Protein AF-A0A1L9BHP1-F1 (afdb_monomer)

Organism: NCBI:txid83449

Mean predicted aligned error: 18.51 Å

Nearest PDB structures (foldseek):
  1boe-assembly1_A  TM=4.856E-01  e=5.320E-01  Homo sapiens
  2dsq-assembly1_B  TM=6.151E-01  e=1.893E+00  Homo sapiens
  6uzx-assembly1_B  TM=2.531E-01  e=6.735E+00  Rattus norvegicus

Radius of gyration: 28.41 Å; Cα contacts (8 Å, |Δi|>4): 167; chains: 1; bounding box: 72×73×37 Å

Foldseek 3Di:
DDDDDDDPDDDDDDDDDDPPDDPPPPPPPVPPPPPDQFFDKAWAPVRRAGDPQWHWDADPVDPDDCVPHHRRGITTIDGPDLVVPDPPPFWDAPDQCLVCQVPDDDDDDPQWDWDHDPRHITTGHD

pLDDT: mean 73.22, std 15.95, range [44.56, 95.5]

Structure (mmCIF, N/CA/C/O backbone):
data_AF-A0A1L9BHP1-F1
#
_entry.id   AF-A0A1L9BHP1-F1
#
loop_
_atom_site.group_PDB
_atom_site.id
_atom_site.type_symbol
_atom_site.label_atom_id
_atom_site.label_alt_id
_atom_site.label_comp_id
_atom_site.label_asym_id
_atom_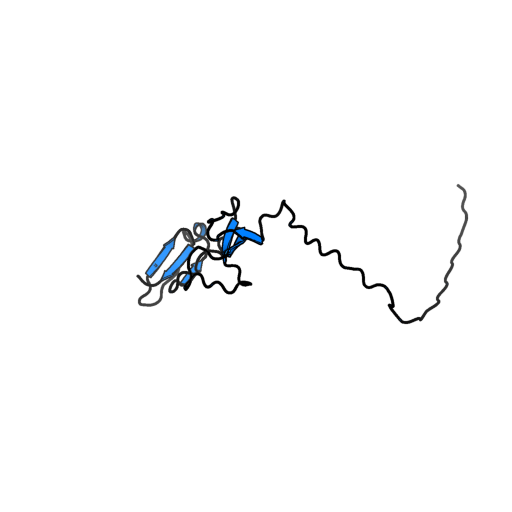site.label_entity_id
_atom_site.label_seq_id
_atom_site.pdbx_PDB_ins_code
_atom_site.Cartn_x
_atom_site.Cartn_y
_atom_site.Cartn_z
_atom_site.occupancy
_atom_site.B_iso_or_equiv
_atom_site.auth_seq_id
_atom_site.auth_comp_id
_atom_site.auth_asym_id
_atom_site.auth_atom_id
_atom_site.pdbx_PDB_model_num
ATOM 1 N N . MET A 1 1 ? 48.681 -54.629 -14.337 1.00 51.22 1 MET A N 1
ATOM 2 C CA . MET A 1 1 ? 49.309 -54.928 -13.033 1.00 51.22 1 MET A CA 1
ATOM 3 C C . MET A 1 1 ? 50.752 -54.452 -13.075 1.00 51.22 1 MET A C 1
ATOM 5 O O . MET A 1 1 ? 51.638 -55.237 -13.368 1.00 51.22 1 MET A O 1
ATOM 9 N N . LEU A 1 2 ? 50.979 -53.162 -12.839 1.00 44.94 2 LEU A N 1
ATOM 10 C CA . LEU A 1 2 ? 52.280 -52.655 -12.410 1.00 44.94 2 LEU A CA 1
ATOM 11 C C . LEU A 1 2 ? 52.004 -51.817 -11.161 1.00 44.94 2 LEU A C 1
ATOM 13 O O . LEU A 1 2 ? 51.487 -50.707 -11.241 1.00 44.94 2 LEU A O 1
ATOM 17 N N . TRP A 1 3 ? 52.248 -52.439 -10.012 1.00 44.56 3 TRP A N 1
ATOM 18 C CA . TRP A 1 3 ? 52.426 -51.764 -8.736 1.00 44.56 3 TRP A CA 1
ATOM 19 C C . TRP A 1 3 ? 53.692 -50.916 -8.817 1.00 44.56 3 TRP A C 1
ATOM 21 O O . TRP A 1 3 ?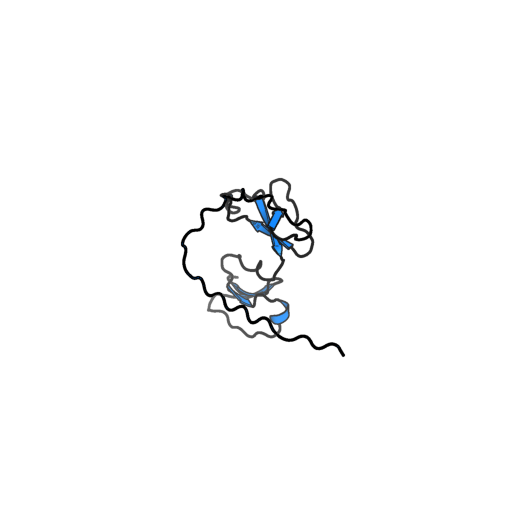 54.745 -51.459 -9.137 1.00 44.56 3 TRP A O 1
ATOM 31 N N . SER A 1 4 ? 53.604 -49.646 -8.429 1.00 60.97 4 SER A N 1
ATOM 32 C CA . SER A 1 4 ? 54.732 -48.961 -7.806 1.00 60.97 4 SER A CA 1
ATOM 33 C C . SER A 1 4 ? 54.234 -48.096 -6.661 1.00 60.97 4 SER A C 1
ATOM 35 O O . SER A 1 4 ? 53.236 -47.386 -6.752 1.00 60.97 4 SER A O 1
ATOM 37 N N . VAL A 1 5 ? 54.941 -48.289 -5.562 1.00 64.31 5 VAL A N 1
ATOM 38 C CA . VAL A 1 5 ? 54.685 -47.907 -4.183 1.00 64.31 5 VAL A CA 1
ATOM 39 C C . VAL A 1 5 ? 55.247 -46.507 -3.899 1.00 64.31 5 VAL A C 1
ATOM 41 O O . VAL A 1 5 ? 56.254 -46.126 -4.484 1.00 64.31 5 VAL A O 1
ATOM 44 N N . LEU A 1 6 ? 54.565 -45.802 -2.987 1.00 57.91 6 LEU A N 1
ATOM 45 C CA . LEU A 1 6 ? 54.955 -44.655 -2.145 1.00 57.91 6 LEU A CA 1
ATOM 46 C C . LEU A 1 6 ? 56.017 -43.654 -2.643 1.00 57.91 6 LEU A C 1
ATOM 48 O O . LEU A 1 6 ? 57.193 -43.982 -2.759 1.00 57.91 6 LEU A O 1
ATOM 52 N N . VAL A 1 7 ? 55.658 -42.369 -2.539 1.00 59.75 7 VAL A N 1
ATOM 53 C CA . VAL A 1 7 ? 56.497 -41.403 -1.809 1.00 59.75 7 VAL A CA 1
ATOM 54 C C . VAL A 1 7 ? 55.614 -40.656 -0.806 1.00 59.75 7 VAL A C 1
ATOM 56 O O . VAL A 1 7 ? 54.784 -39.831 -1.175 1.00 59.75 7 VAL A O 1
ATOM 59 N N . VAL A 1 8 ? 55.781 -40.979 0.478 1.00 58.62 8 VAL A N 1
ATOM 60 C CA . VAL A 1 8 ? 55.313 -40.147 1.594 1.00 58.62 8 VAL A CA 1
ATOM 61 C C . VAL A 1 8 ? 56.288 -38.980 1.698 1.00 58.62 8 VAL A C 1
ATOM 63 O O . VAL A 1 8 ? 57.427 -39.157 2.120 1.00 58.62 8 VAL A O 1
ATOM 66 N N . GLY A 1 9 ? 55.853 -37.797 1.274 1.00 54.44 9 GLY A N 1
ATOM 67 C CA . GLY A 1 9 ? 56.574 -36.542 1.459 1.00 54.44 9 GLY A CA 1
ATOM 68 C C . GLY A 1 9 ? 55.879 -35.691 2.512 1.00 54.44 9 GLY A C 1
ATOM 69 O O . GLY A 1 9 ? 55.110 -34.800 2.171 1.00 54.44 9 GLY A O 1
ATOM 70 N N . ALA A 1 10 ? 56.124 -35.978 3.791 1.00 60.12 10 ALA A N 1
ATOM 71 C CA . ALA A 1 10 ? 55.785 -35.065 4.874 1.00 60.12 10 ALA A CA 1
ATOM 72 C C . ALA A 1 10 ? 56.881 -33.992 4.970 1.00 60.12 10 ALA A C 1
ATOM 74 O O . ALA A 1 10 ? 57.972 -34.266 5.465 1.00 60.12 10 ALA A O 1
ATOM 75 N N . ALA A 1 11 ? 56.589 -32.779 4.503 1.00 59.91 11 ALA A N 1
ATOM 76 C CA . ALA A 1 11 ? 57.380 -31.590 4.799 1.00 59.91 11 ALA A CA 1
ATOM 77 C C . ALA A 1 11 ? 56.483 -30.578 5.519 1.00 59.91 11 ALA A C 1
ATOM 79 O O . ALA A 1 11 ? 55.714 -29.841 4.907 1.00 59.91 11 ALA A O 1
ATOM 80 N N . LEU A 1 12 ? 56.572 -30.592 6.848 1.00 58.44 12 LEU A N 1
ATOM 81 C CA . LEU A 1 12 ? 56.103 -29.516 7.710 1.00 58.44 12 LEU A CA 1
ATOM 82 C C . LEU A 1 12 ? 57.141 -28.389 7.652 1.00 58.44 12 LEU A C 1
ATOM 84 O O . LEU A 1 12 ? 58.252 -28.562 8.149 1.00 58.44 12 LEU A O 1
ATOM 88 N N . VAL A 1 13 ? 56.779 -27.236 7.093 1.00 67.94 13 VAL A N 1
ATOM 89 C CA . VAL A 1 13 ? 57.450 -25.961 7.382 1.00 67.94 13 VAL A CA 1
ATOM 90 C C . VAL A 1 13 ? 56.361 -24.947 7.696 1.00 67.94 13 VAL A C 1
ATOM 92 O O . VAL A 1 13 ? 55.531 -24.624 6.850 1.00 67.94 13 VAL A O 1
ATOM 95 N N . GLY A 1 14 ? 56.325 -24.515 8.953 1.00 55.53 14 GLY A N 1
ATOM 96 C CA . GLY A 1 14 ? 55.435 -23.465 9.421 1.00 55.53 14 GLY A CA 1
ATOM 97 C C . GLY A 1 14 ? 56.013 -22.063 9.227 1.00 55.53 14 GLY A C 1
ATOM 98 O O . GLY A 1 14 ? 57.215 -21.895 9.052 1.00 55.53 14 GLY A O 1
ATOM 99 N N . GLY A 1 15 ? 55.124 -21.078 9.374 1.00 55.59 15 GLY A N 1
ATOM 100 C CA . GLY A 1 15 ? 55.418 -19.773 9.970 1.00 55.59 15 GLY A CA 1
ATOM 101 C C . GLY A 1 15 ? 56.019 -18.698 9.063 1.00 55.59 15 GLY A C 1
ATOM 102 O O . GLY A 1 15 ? 57.232 -18.616 8.917 1.00 55.59 15 GLY A O 1
ATOM 103 N N . GLY A 1 16 ? 55.176 -17.776 8.587 1.00 49.16 16 GLY A N 1
ATOM 104 C CA . GLY A 1 16 ? 55.604 -16.477 8.062 1.00 49.16 16 GLY A CA 1
ATOM 105 C C . GLY A 1 16 ? 54.419 -15.542 7.810 1.00 49.16 16 GLY A C 1
ATOM 106 O O . GLY A 1 16 ? 53.507 -15.892 7.072 1.00 49.16 16 GLY A O 1
ATOM 107 N N . CYS A 1 17 ? 54.415 -14.385 8.475 1.00 52.72 17 CYS A N 1
ATOM 108 C CA . CYS A 1 17 ? 53.358 -13.375 8.476 1.00 52.72 17 CYS A CA 1
ATOM 109 C C . CYS A 1 17 ? 53.358 -12.484 7.221 1.00 52.72 17 CYS A C 1
ATOM 111 O O . CYS A 1 17 ? 54.420 -12.033 6.798 1.00 52.72 17 CYS A O 1
ATOM 113 N N . GLY A 1 18 ? 52.154 -12.108 6.768 1.00 60.84 18 GLY A N 1
ATOM 114 C CA . GLY A 1 18 ? 51.874 -10.852 6.060 1.00 60.84 18 GLY A CA 1
ATOM 115 C C . GLY A 1 18 ? 51.158 -11.018 4.715 1.00 60.84 18 GLY A C 1
ATOM 116 O O . GLY A 1 18 ? 51.715 -11.653 3.828 1.00 60.84 18 GLY A O 1
ATOM 117 N N . PRO A 1 19 ? 49.975 -10.412 4.506 1.00 56.06 19 PRO A N 1
ATOM 118 C CA . PRO A 1 19 ? 49.558 -10.024 3.171 1.00 56.06 19 PRO A CA 1
ATOM 119 C C . PRO A 1 19 ? 50.074 -8.606 2.888 1.00 56.06 19 PRO A C 1
ATOM 121 O O . PRO A 1 19 ? 49.597 -7.626 3.458 1.00 56.06 19 PRO A O 1
ATOM 124 N N . SER A 1 20 ? 51.061 -8.526 2.000 1.00 57.09 20 SER A N 1
ATOM 125 C CA . SER A 1 20 ? 51.394 -7.325 1.235 1.00 57.09 20 SER A CA 1
ATOM 126 C C . SER A 1 20 ? 51.094 -7.636 -0.226 1.00 57.09 20 SER A C 1
ATOM 128 O O . SER A 1 20 ? 52.018 -7.781 -1.015 1.00 57.09 20 SER A O 1
ATOM 130 N N . ASP A 1 21 ? 49.815 -7.766 -0.576 1.00 46.47 21 ASP A N 1
ATOM 131 C CA . ASP A 1 21 ? 49.398 -7.964 -1.961 1.00 46.47 21 ASP A CA 1
ATOM 132 C C . ASP A 1 21 ? 48.227 -7.045 -2.304 1.00 46.47 21 ASP A C 1
ATOM 134 O O . ASP A 1 21 ? 47.171 -7.075 -1.676 1.00 46.47 21 ASP A O 1
ATOM 138 N N . ALA A 1 22 ? 48.512 -6.205 -3.298 1.00 57.00 22 ALA A N 1
ATOM 139 C CA . ALA A 1 22 ? 47.617 -5.629 -4.286 1.00 57.00 22 ALA A CA 1
ATOM 140 C C . ALA A 1 22 ? 46.262 -5.096 -3.793 1.00 57.00 22 ALA A C 1
ATOM 142 O O . ALA A 1 22 ? 45.273 -5.805 -3.629 1.00 57.00 22 ALA A O 1
ATOM 143 N N . MET A 1 23 ? 46.203 -3.768 -3.733 1.00 52.59 23 MET A N 1
ATOM 144 C CA . MET A 1 23 ? 45.040 -3.011 -4.187 1.00 52.59 23 MET A CA 1
ATOM 145 C C . MET A 1 23 ? 44.661 -3.517 -5.585 1.00 52.59 23 MET A C 1
ATOM 147 O O . MET A 1 23 ? 45.181 -3.036 -6.589 1.00 52.59 23 MET A O 1
ATOM 151 N N . GLU A 1 24 ? 43.776 -4.513 -5.636 1.00 46.28 24 GLU A N 1
ATOM 152 C CA . GLU A 1 24 ? 42.960 -4.712 -6.815 1.00 46.28 24 GLU A CA 1
ATOM 153 C C . GLU A 1 24 ? 42.085 -3.479 -6.937 1.00 46.28 24 GLU A C 1
ATOM 155 O O . GLU A 1 24 ? 41.276 -3.162 -6.057 1.00 46.28 24 GLU A O 1
ATOM 160 N N . ALA A 1 25 ? 42.305 -2.756 -8.029 1.00 55.28 25 ALA A N 1
ATOM 161 C CA . ALA A 1 25 ? 41.358 -1.792 -8.526 1.00 55.28 25 ALA A CA 1
ATOM 162 C C . ALA A 1 25 ? 40.072 -2.571 -8.795 1.00 55.28 25 ALA A C 1
ATOM 164 O O . ALA A 1 25 ? 39.901 -3.179 -9.848 1.00 55.28 25 ALA A O 1
ATOM 165 N N . GLY A 1 26 ? 39.194 -2.583 -7.791 1.00 46.53 26 GLY A N 1
ATOM 166 C CA . GLY A 1 26 ? 37.847 -3.090 -7.909 1.00 46.53 26 GLY A CA 1
ATOM 167 C C . GLY A 1 26 ? 37.222 -2.441 -9.129 1.00 46.53 26 GLY A C 1
ATOM 168 O O . GLY A 1 26 ? 36.901 -1.253 -9.126 1.00 46.53 26 GLY A O 1
ATOM 169 N N . ASN A 1 27 ? 37.098 -3.238 -10.184 1.00 61.53 27 ASN A N 1
ATOM 170 C CA . ASN A 1 27 ? 36.256 -2.983 -11.330 1.00 61.53 27 ASN A CA 1
ATOM 171 C C . ASN A 1 27 ? 34.815 -2.890 -10.821 1.00 61.53 27 ASN A C 1
ATOM 173 O O . ASN A 1 27 ? 34.060 -3.856 -10.872 1.00 61.53 27 ASN A O 1
ATOM 177 N N . ALA A 1 28 ? 34.435 -1.726 -10.303 1.00 50.72 28 ALA A N 1
ATOM 178 C CA . ALA A 1 28 ? 33.051 -1.385 -10.033 1.00 50.72 28 ALA A CA 1
ATOM 179 C C . ALA A 1 28 ? 32.399 -0.892 -11.330 1.00 50.72 28 ALA A C 1
ATOM 181 O O . ALA A 1 28 ? 31.802 0.178 -11.385 1.00 50.72 28 ALA A O 1
ATOM 182 N N . THR A 1 29 ? 32.485 -1.705 -12.386 1.00 46.81 29 THR A N 1
ATOM 183 C CA . THR A 1 29 ? 31.356 -1.784 -13.305 1.00 46.81 29 THR A CA 1
ATOM 184 C C . THR A 1 29 ? 30.291 -2.541 -12.526 1.00 46.81 29 THR A C 1
ATOM 186 O O . THR A 1 29 ? 30.253 -3.770 -12.541 1.00 46.81 29 THR A O 1
ATOM 189 N N . GLN A 1 30 ? 29.477 -1.810 -11.761 1.00 48.66 30 GLN A N 1
ATOM 190 C CA . GLN A 1 30 ? 28.188 -2.326 -11.326 1.00 48.66 30 GLN A CA 1
ATOM 191 C C . GLN A 1 30 ? 27.377 -2.537 -12.601 1.00 48.66 30 GLN A C 1
ATOM 193 O O . GLN A 1 30 ? 26.728 -1.627 -13.109 1.00 48.66 30 GLN A O 1
ATOM 198 N N . GLY A 1 31 ? 27.526 -3.730 -13.175 1.00 44.75 31 GLY A N 1
ATOM 199 C CA . GLY A 1 31 ? 26.620 -4.229 -14.183 1.00 44.75 31 GLY A CA 1
ATOM 200 C C . GLY A 1 31 ? 25.249 -4.260 -13.539 1.00 44.75 31 GLY A C 1
ATOM 201 O O . GLY A 1 31 ? 25.000 -5.068 -12.648 1.00 44.75 31 GLY A O 1
ATOM 202 N N . VAL A 1 32 ? 24.390 -3.339 -13.959 1.00 49.44 32 VAL A N 1
ATOM 203 C CA . VAL A 1 32 ? 22.959 -3.590 -13.923 1.00 49.44 32 VAL A CA 1
ATOM 204 C C . VAL A 1 32 ? 22.761 -4.827 -14.788 1.00 49.44 32 VAL A C 1
ATOM 206 O O . VAL A 1 32 ? 22.975 -4.798 -15.997 1.00 49.44 32 VAL A O 1
ATOM 209 N N . ASP A 1 33 ? 22.514 -5.956 -14.137 1.00 50.56 33 ASP A N 1
ATOM 210 C CA . ASP A 1 33 ? 22.116 -7.166 -14.828 1.00 50.56 33 ASP A CA 1
ATOM 211 C C . ASP A 1 33 ? 20.800 -6.841 -15.540 1.00 50.56 33 ASP A C 1
ATOM 213 O O . ASP A 1 33 ? 19.777 -6.590 -14.913 1.00 50.56 33 ASP A O 1
ATOM 217 N N . GLU A 1 34 ? 20.847 -6.763 -16.867 1.00 52.62 34 GLU A N 1
ATOM 218 C CA . GLU A 1 34 ? 19.724 -6.378 -17.731 1.00 52.62 34 GLU A CA 1
ATOM 219 C C . GLU A 1 34 ? 18.529 -7.353 -17.640 1.00 52.62 34 GLU A C 1
ATOM 221 O O . GLU A 1 34 ? 17.481 -7.123 -18.249 1.00 52.62 34 GLU A O 1
ATOM 226 N N . SER A 1 35 ? 18.684 -8.432 -16.870 1.00 60.75 35 SER A N 1
ATOM 227 C CA . SER A 1 35 ? 17.689 -9.459 -16.582 1.00 60.75 35 SER A CA 1
ATOM 228 C C . SER A 1 35 ? 17.005 -9.312 -15.222 1.00 60.75 35 SER A C 1
ATOM 230 O O . SER A 1 35 ? 15.987 -9.978 -15.025 1.00 60.75 35 SER A O 1
ATOM 232 N N . ASP A 1 36 ? 17.485 -8.443 -14.325 1.00 66.75 36 ASP A N 1
ATOM 233 C CA . ASP A 1 36 ? 16.854 -8.210 -13.027 1.00 66.75 36 ASP A CA 1
ATOM 234 C C . ASP A 1 36 ? 16.154 -6.835 -12.989 1.00 66.75 36 ASP A C 1
ATOM 236 O O . ASP A 1 36 ? 16.797 -5.785 -12.934 1.00 66.75 36 ASP A O 1
ATOM 240 N N . PRO A 1 37 ? 14.815 -6.796 -13.100 1.00 69.00 37 PRO A N 1
ATOM 241 C CA . PRO A 1 37 ? 14.061 -5.544 -13.061 1.00 69.00 37 PRO A CA 1
ATOM 242 C C . PRO A 1 37 ? 13.952 -4.923 -11.653 1.00 69.00 37 PRO A C 1
ATOM 244 O O . PRO A 1 37 ? 13.355 -3.849 -11.532 1.00 69.00 37 PRO A O 1
ATOM 247 N N . GLU A 1 38 ? 14.519 -5.539 -10.607 1.00 77.44 38 GLU A N 1
ATOM 248 C CA . GLU A 1 38 ? 14.617 -4.956 -9.268 1.00 77.44 38 GLU A CA 1
ATOM 249 C C . GLU A 1 38 ? 15.685 -3.850 -9.235 1.00 77.44 38 GLU A C 1
ATOM 251 O O . GLU A 1 38 ? 16.746 -3.924 -9.850 1.00 77.44 38 GLU A O 1
ATOM 256 N N . GLY A 1 39 ? 15.397 -2.747 -8.550 1.00 78.19 39 GLY A N 1
ATOM 257 C CA . GLY A 1 39 ? 16.294 -1.594 -8.474 1.00 78.19 39 GLY A CA 1
ATOM 258 C C . GLY A 1 39 ? 16.356 -0.731 -9.741 1.00 78.19 39 GLY A C 1
ATOM 259 O O . GLY A 1 39 ? 17.055 0.283 -9.734 1.00 78.19 39 GLY A O 1
ATOM 260 N N . ARG A 1 40 ? 15.625 -1.071 -10.814 1.00 86.50 40 ARG A N 1
ATOM 261 C CA . ARG A 1 40 ? 15.515 -0.233 -12.020 1.00 86.50 40 ARG A CA 1
ATOM 262 C C . ARG A 1 40 ? 14.881 1.121 -11.692 1.00 86.50 40 ARG A C 1
ATOM 264 O O . ARG A 1 40 ? 13.913 1.182 -10.949 1.00 86.50 40 ARG A O 1
ATOM 271 N N . PHE A 1 41 ? 15.368 2.190 -12.316 1.00 87.31 41 PHE A N 1
ATOM 272 C CA . PHE A 1 41 ? 14.765 3.520 -12.204 1.00 87.31 41 PHE A CA 1
ATOM 273 C C . PHE A 1 41 ? 13.314 3.561 -12.717 1.00 87.31 41 PHE A C 1
ATOM 275 O O . PHE A 1 41 ? 13.016 3.059 -13.808 1.00 87.31 41 PHE A O 1
ATOM 282 N N . CYS A 1 42 ? 12.444 4.238 -11.974 1.00 89.12 42 CYS A N 1
ATOM 283 C CA . CYS A 1 42 ? 11.056 4.518 -12.329 1.00 89.12 42 CYS A CA 1
ATOM 284 C C . CYS A 1 42 ? 10.617 5.891 -11.788 1.00 89.12 42 CYS A C 1
ATOM 286 O O . CYS A 1 42 ? 11.355 6.545 -11.054 1.00 89.12 42 CYS A O 1
ATOM 288 N N . GLY A 1 43 ? 9.424 6.352 -12.162 1.00 86.81 43 GLY A N 1
ATOM 289 C CA . GLY A 1 43 ? 8.897 7.642 -11.710 1.00 86.81 43 GLY A CA 1
ATOM 290 C C . GLY A 1 43 ? 9.533 8.828 -12.438 1.00 86.81 43 GLY A C 1
ATOM 291 O O . GLY A 1 43 ? 9.742 8.782 -13.658 1.00 86.81 43 GLY A O 1
ATOM 292 N N . GLY A 1 44 ? 9.807 9.906 -11.707 1.00 82.69 44 GLY A N 1
ATOM 293 C CA . GLY A 1 44 ? 10.316 11.152 -12.272 1.00 82.69 44 GLY A CA 1
ATOM 294 C C . GLY A 1 44 ? 9.269 11.958 -13.050 1.00 82.69 44 GLY A C 1
ATOM 295 O O . GLY A 1 44 ? 8.154 11.501 -13.298 1.00 82.69 44 GLY A O 1
ATOM 296 N N . LEU A 1 45 ? 9.681 13.124 -13.561 1.00 81.62 45 LEU A N 1
ATOM 297 C CA . LEU A 1 45 ? 8.885 13.973 -14.473 1.00 81.62 45 LEU A CA 1
ATOM 298 C C . LEU A 1 45 ? 8.343 13.227 -15.707 1.00 81.62 45 LEU A C 1
ATOM 300 O O . LEU A 1 45 ? 7.348 13.627 -16.308 1.00 81.62 45 LEU A O 1
ATOM 304 N N . ALA A 1 46 ? 9.030 12.161 -16.126 1.00 84.94 46 ALA A N 1
ATOM 305 C CA . ALA A 1 46 ? 8.655 11.347 -17.278 1.00 84.94 46 ALA A CA 1
ATOM 306 C C . ALA A 1 46 ? 7.677 10.207 -16.932 1.00 84.94 46 ALA A C 1
ATOM 308 O O . ALA A 1 46 ? 7.251 9.498 -17.844 1.00 84.94 46 ALA A O 1
ATOM 309 N N . ALA A 1 47 ? 7.333 10.022 -15.650 1.00 83.12 47 ALA A N 1
ATOM 310 C CA . ALA A 1 47 ? 6.470 8.953 -15.147 1.00 83.12 47 ALA A CA 1
ATOM 311 C C . ALA A 1 47 ? 6.873 7.564 -15.679 1.00 83.12 47 ALA A C 1
ATOM 313 O O . ALA A 1 47 ? 6.042 6.811 -16.193 1.00 83.12 47 ALA A O 1
ATOM 314 N N . ILE A 1 48 ? 8.168 7.240 -15.596 1.00 88.38 48 ILE A N 1
ATOM 315 C CA . ILE A 1 48 ? 8.722 6.004 -16.158 1.00 88.38 48 ILE A CA 1
ATOM 316 C C . ILE A 1 48 ? 8.125 4.795 -15.417 1.00 88.38 48 ILE A C 1
ATOM 318 O O . ILE A 1 48 ? 8.294 4.696 -14.200 1.00 88.38 48 ILE A O 1
ATOM 322 N N . PRO A 1 49 ? 7.439 3.866 -16.109 1.00 85.12 49 PRO A N 1
ATOM 323 C CA . PRO A 1 49 ? 6.810 2.723 -15.4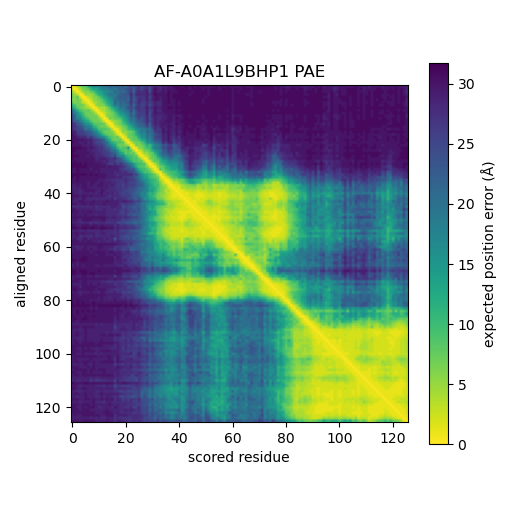59 1.00 85.12 49 PRO A CA 1
ATOM 324 C C . PRO A 1 49 ? 7.806 1.590 -15.188 1.00 85.12 49 PRO A C 1
ATOM 326 O O . PRO A 1 49 ? 8.779 1.400 -15.925 1.00 85.12 49 PRO A O 1
ATOM 329 N N . CYS A 1 50 ? 7.502 0.782 -14.173 1.00 87.31 50 CYS A N 1
ATOM 330 C CA . CYS A 1 50 ? 8.174 -0.492 -13.951 1.00 87.31 50 CYS A CA 1
ATOM 331 C C . CYS A 1 50 ? 7.648 -1.588 -14.897 1.00 87.31 50 CYS A C 1
ATOM 333 O O . CYS A 1 50 ? 6.504 -1.516 -15.359 1.00 87.31 50 CYS A O 1
ATOM 335 N N . PRO A 1 51 ? 8.459 -2.621 -15.186 1.00 84.81 51 PRO A N 1
ATOM 336 C CA . PRO A 1 51 ? 8.000 -3.826 -15.871 1.00 84.81 51 PRO A CA 1
ATOM 337 C C . PRO A 1 51 ? 6.865 -4.531 -15.113 1.00 84.81 51 PRO A C 1
ATOM 339 O O . PRO A 1 51 ? 6.661 -4.318 -13.919 1.00 84.81 51 PRO A O 1
ATOM 342 N N . SER A 1 52 ? 6.125 -5.406 -15.797 1.00 80.56 52 SER A N 1
ATOM 343 C CA . SER A 1 52 ? 5.038 -6.171 -15.176 1.00 80.56 52 SER A CA 1
ATOM 344 C C . SER A 1 52 ? 5.531 -6.984 -13.974 1.00 80.56 52 SER A C 1
ATOM 346 O O . SER A 1 52 ? 6.540 -7.677 -14.068 1.00 80.56 52 SER A O 1
ATOM 348 N N . GLY A 1 53 ? 4.793 -6.921 -12.863 1.00 76.50 53 GLY A N 1
ATOM 349 C CA . GLY A 1 53 ? 5.165 -7.588 -11.611 1.00 76.50 53 GLY A CA 1
ATOM 350 C C . GLY A 1 53 ? 6.055 -6.755 -10.687 1.00 76.50 53 GLY A C 1
ATOM 351 O O . GLY A 1 53 ? 6.515 -7.286 -9.681 1.00 76.50 53 GLY A O 1
ATOM 352 N N . TYR A 1 54 ? 6.279 -5.476 -11.000 1.00 83.50 54 TYR A N 1
ATOM 353 C CA . TYR A 1 54 ? 7.064 -4.544 -10.192 1.00 83.50 54 TYR A CA 1
ATOM 354 C C . TYR A 1 54 ? 6.287 -3.250 -9.959 1.00 83.50 54 TYR A C 1
ATOM 356 O O . TYR A 1 54 ? 5.512 -2.821 -10.817 1.00 83.50 54 TYR A O 1
ATOM 364 N N . ILE A 1 55 ? 6.510 -2.618 -8.811 1.00 83.88 55 ILE A N 1
ATOM 365 C CA . ILE A 1 55 ? 5.951 -1.303 -8.491 1.00 83.88 55 ILE A CA 1
ATOM 366 C C . ILE A 1 55 ? 7.065 -0.287 -8.256 1.00 83.88 55 ILE A C 1
ATOM 368 O O . ILE A 1 55 ? 8.188 -0.650 -7.912 1.00 83.88 55 ILE A O 1
ATOM 372 N N . CYS A 1 56 ? 6.751 0.985 -8.481 1.00 85.06 56 CYS A N 1
ATOM 373 C CA . CYS A 1 56 ? 7.705 2.067 -8.303 1.00 85.06 56 CYS A CA 1
ATOM 374 C C . CYS A 1 56 ? 7.634 2.597 -6.873 1.00 85.06 56 CYS A C 1
ATOM 376 O O . CYS A 1 56 ? 6.609 3.162 -6.494 1.00 85.06 56 CYS A O 1
ATOM 378 N N . VAL A 1 57 ? 8.703 2.406 -6.101 1.00 83.19 57 VAL A N 1
ATOM 379 C CA . VAL A 1 57 ? 8.839 2.933 -4.736 1.00 83.19 57 VAL A CA 1
ATOM 380 C C . VAL A 1 57 ? 9.821 4.098 -4.757 1.00 83.19 57 VAL A C 1
ATOM 382 O O . VAL A 1 57 ? 10.818 4.031 -5.471 1.00 83.19 57 VAL A O 1
ATOM 385 N N . ASP A 1 58 ? 9.535 5.152 -3.998 1.00 81.69 58 ASP A N 1
ATOM 386 C CA . ASP A 1 58 ? 10.421 6.308 -3.810 1.00 81.69 58 ASP A CA 1
ATOM 387 C C . ASP A 1 58 ? 11.822 5.870 -3.344 1.00 81.69 58 ASP A C 1
ATOM 389 O O . ASP A 1 58 ? 11.941 4.947 -2.531 1.00 81.69 58 ASP A O 1
ATOM 393 N N . ASP A 1 59 ? 12.887 6.457 -3.897 1.00 74.88 59 ASP A N 1
ATOM 394 C CA . ASP A 1 59 ? 14.253 6.063 -3.540 1.00 74.88 59 ASP A CA 1
ATOM 395 C C . ASP A 1 59 ? 14.660 6.694 -2.194 1.00 74.88 59 ASP A C 1
ATOM 397 O O . ASP A 1 59 ? 14.923 7.892 -2.142 1.00 74.88 59 ASP A O 1
ATOM 401 N N . PRO A 1 60 ? 14.823 5.921 -1.098 1.00 67.81 60 PRO A N 1
ATOM 402 C CA . PRO A 1 60 ? 15.182 6.481 0.209 1.00 67.81 60 PRO A CA 1
ATOM 403 C C . PRO A 1 60 ? 16.602 7.067 0.251 1.00 67.81 60 PRO A C 1
ATOM 405 O O . PRO A 1 60 ? 17.010 7.626 1.271 1.00 67.81 60 PRO A O 1
ATOM 408 N N . ALA A 1 61 ? 17.396 6.871 -0.807 1.00 70.38 61 ALA A N 1
ATOM 409 C CA . ALA A 1 61 ? 18.699 7.500 -0.957 1.00 70.38 61 ALA A CA 1
ATOM 410 C C . ALA A 1 61 ? 18.608 8.954 -1.447 1.00 70.38 61 ALA A C 1
ATOM 412 O O . ALA A 1 61 ? 19.619 9.663 -1.383 1.00 70.38 61 ALA A O 1
ATOM 413 N N . ASP A 1 62 ? 17.446 9.399 -1.935 1.00 69.19 62 ASP A N 1
ATOM 414 C CA . ASP A 1 62 ? 17.238 10.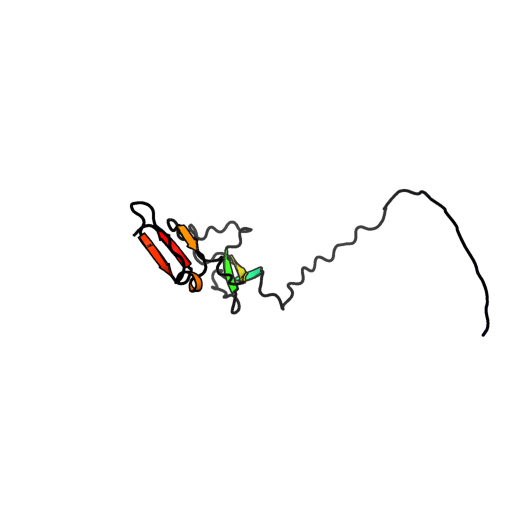772 -2.371 1.00 69.19 62 ASP A CA 1
ATOM 415 C C . ASP A 1 62 ? 16.559 11.632 -1.287 1.00 69.19 62 ASP A C 1
ATOM 417 O O . ASP A 1 62 ? 16.119 11.164 -0.237 1.00 69.19 62 ASP A O 1
ATOM 421 N N . THR A 1 63 ? 16.617 12.950 -1.474 1.00 72.62 63 THR A N 1
ATOM 422 C CA . THR A 1 63 ? 16.024 13.926 -0.547 1.00 72.62 63 THR A CA 1
ATOM 423 C C . THR A 1 63 ? 14.676 14.439 -1.056 1.00 72.62 63 THR A C 1
ATOM 425 O O . THR A 1 63 ? 14.246 15.521 -0.648 1.00 72.62 63 THR A O 1
ATOM 428 N N . CYS A 1 64 ? 14.072 13.752 -2.025 1.00 73.00 64 CYS A N 1
ATOM 429 C CA . CYS A 1 64 ? 12.793 14.115 -2.611 1.00 73.00 64 CYS A CA 1
ATOM 430 C C . CYS A 1 64 ? 11.689 13.601 -1.691 1.00 73.00 64 CYS A C 1
ATOM 432 O O . CYS A 1 64 ? 11.540 12.407 -1.500 1.00 73.00 64 CYS A O 1
ATOM 434 N N . ASP A 1 65 ? 10.926 14.506 -1.081 1.00 67.19 65 ASP A N 1
ATOM 435 C CA . ASP A 1 65 ? 9.764 14.118 -0.283 1.00 67.19 65 ASP A CA 1
ATOM 436 C C . ASP A 1 65 ? 8.511 14.129 -1.182 1.00 67.19 65 ASP A C 1
ATOM 438 O O . ASP A 1 65 ? 8.037 15.217 -1.558 1.00 67.19 65 ASP A O 1
ATOM 442 N N . PRO A 1 66 ? 7.929 12.964 -1.527 1.00 65.44 66 PRO A N 1
ATOM 443 C CA . PRO A 1 66 ? 6.730 12.901 -2.357 1.00 65.44 66 PRO A CA 1
ATOM 444 C C . PRO A 1 66 ? 5.522 13.615 -1.723 1.00 65.44 66 PRO A C 1
ATOM 446 O O . PRO A 1 66 ? 4.634 14.059 -2.457 1.00 65.44 66 PRO A O 1
ATOM 449 N N . ALA A 1 67 ? 5.498 13.813 -0.396 1.00 63.12 67 ALA A N 1
ATOM 450 C CA . ALA A 1 67 ? 4.453 14.549 0.320 1.00 63.12 67 ALA A CA 1
ATOM 451 C C . ALA A 1 67 ? 4.621 16.083 0.271 1.00 63.12 67 ALA A C 1
ATOM 453 O O . ALA A 1 67 ? 3.666 16.807 0.560 1.00 63.12 67 ALA A O 1
ATOM 454 N N . GLN A 1 68 ? 5.798 16.597 -0.113 1.00 58.28 68 GLN A N 1
ATOM 455 C CA . GLN A 1 68 ? 6.096 18.041 -0.175 1.00 58.28 68 GLN A CA 1
ATOM 456 C C . GLN A 1 68 ? 6.502 18.550 -1.568 1.00 58.28 68 GLN A C 1
ATOM 458 O O . GLN A 1 68 ? 6.622 19.762 -1.757 1.00 58.28 68 GLN A O 1
ATOM 463 N N . GLY A 1 69 ? 6.692 17.659 -2.545 1.00 55.72 69 GLY A N 1
ATOM 464 C CA . GLY A 1 69 ? 7.226 18.013 -3.865 1.00 55.72 69 GLY A CA 1
ATOM 465 C C . GLY A 1 69 ? 6.682 17.226 -5.058 1.00 55.72 69 GLY A C 1
ATOM 466 O O . GLY A 1 69 ? 6.947 17.621 -6.189 1.00 55.72 69 GLY A O 1
ATOM 467 N N . GLY A 1 70 ? 5.850 16.202 -4.845 1.00 56.03 70 GLY A N 1
ATOM 468 C CA . GLY A 1 70 ? 5.010 15.622 -5.892 1.00 56.03 70 GLY A CA 1
ATOM 469 C C . GLY A 1 70 ? 5.601 14.455 -6.688 1.00 56.03 70 GLY A C 1
ATOM 470 O O . GLY A 1 70 ? 6.748 14.052 -6.540 1.00 56.03 70 GLY A O 1
ATOM 471 N N . ARG A 1 71 ? 4.736 13.927 -7.564 1.00 53.94 71 ARG A N 1
ATOM 472 C CA . ARG A 1 71 ? 4.803 12.703 -8.397 1.00 53.94 71 ARG A CA 1
ATOM 473 C C . ARG A 1 71 ? 6.038 12.557 -9.306 1.00 53.94 71 ARG A C 1
ATOM 475 O O . ARG A 1 71 ? 6.116 11.591 -10.061 1.00 53.94 71 ARG A O 1
ATOM 482 N N . ASP A 1 72 ? 6.947 13.520 -9.239 1.00 68.50 72 ASP A N 1
ATOM 483 C CA . ASP A 1 72 ? 8.141 13.671 -10.058 1.00 68.50 72 ASP A CA 1
ATOM 484 C C . ASP A 1 72 ? 9.413 13.189 -9.339 1.00 68.50 72 ASP A C 1
ATOM 486 O O . ASP A 1 72 ? 10.510 13.353 -9.878 1.00 68.50 72 ASP A O 1
ATOM 490 N N . CYS A 1 73 ? 9.289 12.607 -8.139 1.00 74.56 73 CYS A N 1
ATOM 491 C CA . CYS A 1 73 ? 10.411 11.976 -7.448 1.00 74.56 73 CYS A CA 1
ATOM 492 C C . CYS A 1 73 ? 10.899 10.735 -8.203 1.00 74.56 73 CYS A C 1
ATOM 494 O O . CYS A 1 73 ? 10.133 10.020 -8.866 1.00 74.56 73 CYS A O 1
ATOM 496 N N . SER A 1 74 ? 12.210 10.523 -8.148 1.00 80.69 74 SER A N 1
ATOM 497 C CA . SER A 1 74 ? 12.846 9.326 -8.674 1.00 80.69 74 SER A CA 1
ATOM 498 C C . SER A 1 74 ? 12.560 8.133 -7.777 1.00 80.69 74 SER A C 1
ATOM 500 O O . SER A 1 74 ? 12.686 8.212 -6.565 1.00 80.69 74 SER A O 1
ATOM 502 N N . GLY A 1 75 ? 12.203 7.007 -8.383 1.00 84.31 75 GLY A N 1
ATOM 503 C CA . GLY A 1 75 ? 11.940 5.773 -7.661 1.00 84.31 75 GLY A CA 1
ATOM 504 C C . GLY A 1 75 ? 12.751 4.598 -8.184 1.00 84.31 75 GLY A C 1
ATOM 505 O O . GLY A 1 75 ? 13.396 4.662 -9.239 1.00 84.31 75 GLY A O 1
ATOM 506 N N . ARG A 1 76 ? 12.671 3.483 -7.456 1.00 87.00 76 ARG A N 1
ATOM 507 C CA . ARG A 1 76 ? 13.210 2.184 -7.853 1.00 87.00 76 ARG A CA 1
ATOM 508 C C . ARG A 1 76 ? 12.118 1.124 -7.924 1.00 87.00 76 ARG A C 1
ATOM 510 O O . ARG A 1 76 ? 11.246 1.033 -7.063 1.00 87.00 76 ARG A O 1
ATOM 517 N N . CYS A 1 77 ? 12.185 0.306 -8.967 1.00 87.69 77 CYS A N 1
ATOM 518 C CA . CYS A 1 77 ? 11.299 -0.825 -9.157 1.00 87.69 77 CYS A CA 1
ATOM 519 C C . CYS A 1 77 ? 11.599 -1.896 -8.117 1.00 87.69 77 CYS A C 1
ATOM 521 O O . CYS A 1 77 ? 12.727 -2.369 -8.011 1.00 87.69 77 CYS A O 1
ATOM 523 N N . THR A 1 78 ? 10.585 -2.313 -7.379 1.00 84.06 78 THR A N 1
ATOM 524 C CA . THR A 1 78 ? 10.665 -3.450 -6.462 1.00 84.06 78 THR A CA 1
ATOM 525 C C . THR A 1 78 ? 9.632 -4.482 -6.872 1.00 84.06 78 THR A C 1
ATOM 527 O O . THR A 1 78 ? 8.616 -4.137 -7.484 1.00 84.06 78 THR A O 1
ATOM 530 N N . ALA A 1 79 ? 9.908 -5.761 -6.608 1.00 79.81 79 ALA A N 1
ATOM 531 C CA . ALA A 1 79 ? 8.944 -6.812 -6.898 1.00 79.81 79 ALA A CA 1
ATOM 532 C C . ALA A 1 79 ? 7.619 -6.462 -6.212 1.00 79.81 79 ALA A C 1
ATOM 534 O O . ALA A 1 79 ? 7.600 -6.139 -5.021 1.00 79.81 79 ALA A O 1
ATOM 535 N N . ALA A 1 80 ? 6.524 -6.530 -6.972 1.00 66.06 80 ALA A N 1
ATOM 536 C CA . ALA A 1 80 ? 5.164 -6.319 -6.500 1.00 66.06 80 ALA A CA 1
ATOM 537 C C . ALA A 1 80 ? 4.784 -7.474 -5.569 1.00 66.06 80 ALA A C 1
ATOM 539 O O . ALA A 1 80 ? 4.044 -8.394 -5.912 1.00 66.06 80 ALA A O 1
ATOM 540 N N . THR A 1 81 ? 5.368 -7.466 -4.382 1.00 58.22 81 THR A N 1
ATOM 541 C CA . THR A 1 81 ? 4.894 -8.255 -3.266 1.00 58.22 81 THR A CA 1
ATOM 542 C C . THR A 1 81 ? 3.701 -7.510 -2.683 1.00 58.22 81 THR A C 1
ATOM 544 O O . THR A 1 81 ? 3.619 -6.280 -2.756 1.00 58.22 81 THR A O 1
ATOM 547 N N . ALA A 1 82 ? 2.783 -8.236 -2.052 1.00 52.12 82 ALA A N 1
ATOM 548 C CA . ALA A 1 82 ? 1.682 -7.634 -1.302 1.00 52.12 82 ALA A CA 1
ATOM 549 C C . ALA A 1 82 ? 2.150 -6.697 -0.155 1.00 52.12 82 ALA A C 1
ATOM 551 O O . ALA A 1 82 ? 1.332 -6.165 0.580 1.00 52.12 82 ALA A O 1
ATOM 552 N N . ALA A 1 83 ? 3.463 -6.481 0.006 1.00 52.72 83 ALA A N 1
ATOM 553 C CA . ALA A 1 83 ? 4.089 -5.591 0.976 1.00 52.72 83 ALA A CA 1
ATOM 554 C C . ALA A 1 83 ? 4.181 -4.119 0.529 1.00 52.72 83 ALA A C 1
ATOM 556 O O . ALA A 1 83 ? 4.835 -3.333 1.199 1.00 52.72 83 ALA A O 1
ATOM 557 N N . THR A 1 84 ? 3.552 -3.734 -0.583 1.00 56.56 84 THR A N 1
ATOM 558 C CA . THR A 1 84 ? 3.474 -2.317 -1.021 1.00 56.56 84 THR A CA 1
ATOM 559 C C . THR A 1 84 ? 2.102 -1.707 -0.750 1.00 56.56 84 THR A 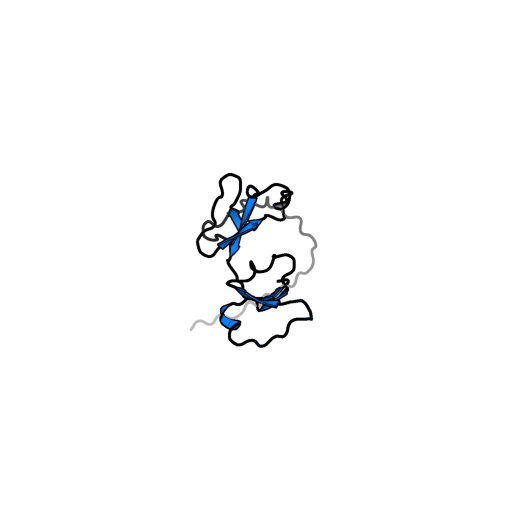C 1
ATOM 561 O O . THR A 1 84 ? 1.722 -0.656 -1.252 1.00 56.56 84 THR A O 1
ATOM 564 N N . CYS A 1 85 ? 1.360 -2.428 0.076 1.00 65.25 85 CYS A N 1
ATOM 565 C CA . CYS A 1 85 ? 0.044 -2.127 0.559 1.00 65.25 85 CYS A CA 1
ATOM 566 C C . CYS A 1 85 ? 0.138 -1.692 2.018 1.00 65.25 85 CYS A C 1
ATOM 568 O O . CYS A 1 85 ? 0.768 -2.379 2.823 1.00 65.25 85 CYS A O 1
ATOM 570 N N . GLY A 1 86 ? -0.550 -0.603 2.362 1.00 59.09 86 GLY A N 1
ATOM 571 C CA . GLY A 1 86 ? -0.774 -0.219 3.753 1.00 59.09 86 GLY A CA 1
ATOM 572 C C . GLY A 1 86 ? 0.035 0.952 4.296 1.00 59.09 86 GLY A C 1
ATOM 573 O O . GLY A 1 86 ? 0.201 1.039 5.509 1.00 59.09 86 GLY A O 1
ATOM 574 N N . ASP A 1 87 ? 0.457 1.879 3.437 1.00 62.72 87 ASP A N 1
ATOM 575 C CA . ASP A 1 87 ? 1.003 3.174 3.870 1.00 62.72 87 ASP A CA 1
ATOM 576 C C . ASP A 1 87 ? -0.081 4.266 4.021 1.00 62.72 87 ASP A C 1
ATOM 578 O O . ASP A 1 87 ? 0.233 5.447 4.173 1.00 62.72 87 ASP A O 1
ATOM 582 N N . GLU A 1 88 ? -1.369 3.898 3.988 1.00 65.00 88 GLU A N 1
ATOM 583 C CA . GLU A 1 88 ? -2.473 4.828 4.247 1.00 65.00 88 GLU A CA 1
ATOM 584 C C . GLU A 1 88 ? -2.466 5.248 5.731 1.00 65.00 88 GLU A C 1
ATOM 586 O O . GLU A 1 88 ? -2.621 4.407 6.626 1.00 65.00 88 GLU A O 1
ATOM 591 N N . PRO A 1 89 ? -2.264 6.542 6.046 1.00 65.19 89 PRO A N 1
ATOM 592 C CA . PRO A 1 89 ? -2.203 6.994 7.427 1.00 65.19 89 PRO A CA 1
ATOM 593 C C . PRO A 1 89 ? -3.568 6.824 8.101 1.00 65.19 89 PRO A C 1
ATOM 595 O O . PRO A 1 89 ? -4.533 7.499 7.754 1.00 65.19 89 PRO A O 1
ATOM 598 N N . GLY A 1 90 ? -3.624 5.955 9.110 1.00 71.75 90 GLY A N 1
ATOM 599 C CA . GLY A 1 90 ? -4.838 5.662 9.878 1.00 71.75 90 GLY A CA 1
ATOM 600 C C . GLY A 1 90 ? -5.342 4.230 9.718 1.00 71.75 90 GLY A C 1
ATOM 601 O O . GLY A 1 90 ? -6.094 3.768 10.576 1.00 71.75 90 GLY A O 1
ATOM 602 N N . ASP A 1 91 ? -4.872 3.504 8.705 1.00 84.00 91 ASP A N 1
ATOM 603 C CA . ASP A 1 91 ? -5.257 2.115 8.494 1.00 84.00 91 ASP A CA 1
ATOM 604 C C . ASP A 1 91 ? -4.343 1.148 9.246 1.00 84.00 91 ASP A C 1
ATOM 606 O O . ASP A 1 91 ? -3.115 1.180 9.160 1.00 84.00 91 ASP A O 1
ATOM 610 N N . HIS A 1 92 ? -4.958 0.228 9.983 1.00 88.56 92 HIS A N 1
ATOM 611 C CA . HIS A 1 92 ? -4.275 -0.867 10.656 1.00 88.56 92 HIS A CA 1
ATOM 612 C C . HIS A 1 92 ? -4.619 -2.195 9.985 1.00 88.56 92 HIS A C 1
ATOM 614 O O . HIS A 1 92 ? -5.659 -2.799 10.261 1.00 88.56 92 HIS A O 1
ATOM 620 N N . TYR A 1 93 ? -3.719 -2.676 9.129 1.00 88.56 93 TYR A N 1
ATOM 621 C CA . TYR A 1 93 ? -3.851 -3.974 8.471 1.00 88.56 93 TYR A CA 1
ATOM 622 C C . TYR A 1 93 ? -3.682 -5.126 9.470 1.00 88.56 93 TYR A C 1
ATOM 624 O O . TYR A 1 93 ? -2.707 -5.202 10.216 1.00 88.56 93 TYR A O 1
ATOM 632 N N . VAL A 1 94 ? -4.636 -6.056 9.455 1.00 91.50 94 VAL A N 1
ATOM 633 C CA . VAL A 1 94 ? -4.568 -7.3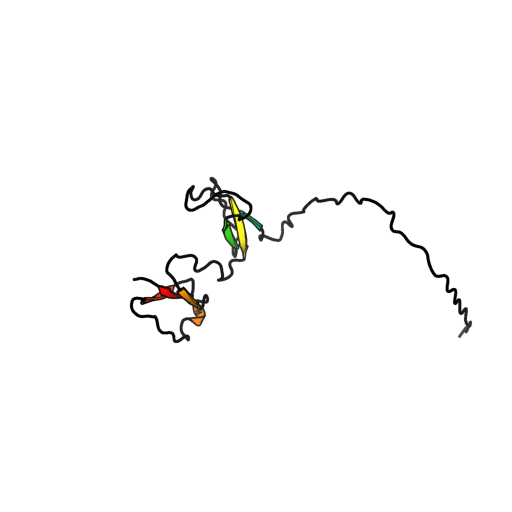37 10.178 1.00 91.50 94 VAL A CA 1
ATOM 634 C C . VAL A 1 94 ? -3.937 -8.406 9.287 1.00 91.50 94 VAL A C 1
ATOM 636 O O . VAL A 1 94 ? -3.229 -9.289 9.773 1.00 91.50 94 VAL A O 1
ATOM 639 N N . LEU A 1 95 ? -4.197 -8.331 7.980 1.00 89.50 95 LEU A N 1
ATOM 640 C CA . LEU A 1 95 ? -3.662 -9.252 6.990 1.00 89.50 95 LEU A CA 1
ATOM 641 C C . LEU A 1 95 ? -3.486 -8.548 5.643 1.00 89.50 95 LEU A C 1
ATOM 643 O O . LEU A 1 95 ? -4.456 -8.049 5.084 1.00 89.50 95 LEU A O 1
ATOM 647 N N . THR A 1 96 ? -2.267 -8.569 5.110 1.00 87.88 96 THR A N 1
ATOM 648 C CA . THR A 1 96 ? -1.877 -7.963 3.821 1.00 87.88 96 THR A CA 1
ATOM 649 C C . THR A 1 96 ? -2.022 -8.942 2.647 1.00 87.88 96 THR A C 1
ATOM 651 O O . THR A 1 96 ? -1.221 -8.963 1.721 1.00 87.88 96 THR A O 1
ATOM 654 N N . ASP A 1 97 ? -3.007 -9.841 2.722 1.00 87.50 97 ASP A N 1
ATOM 655 C CA . ASP A 1 97 ? -3.318 -10.808 1.667 1.00 87.50 97 ASP A CA 1
ATOM 656 C C . ASP A 1 97 ? -4.836 -10.803 1.418 1.00 87.50 97 ASP A C 1
ATOM 658 O O . ASP A 1 97 ? -5.590 -11.363 2.230 1.00 87.50 97 ASP A O 1
ATOM 662 N N . PRO A 1 98 ? -5.307 -10.197 0.312 1.00 88.50 98 PRO A N 1
ATOM 663 C CA . PRO A 1 98 ? -6.733 -10.058 0.030 1.00 88.50 98 PRO A CA 1
ATOM 664 C C . PRO A 1 98 ? -7.427 -11.413 -0.161 1.00 88.50 98 PRO 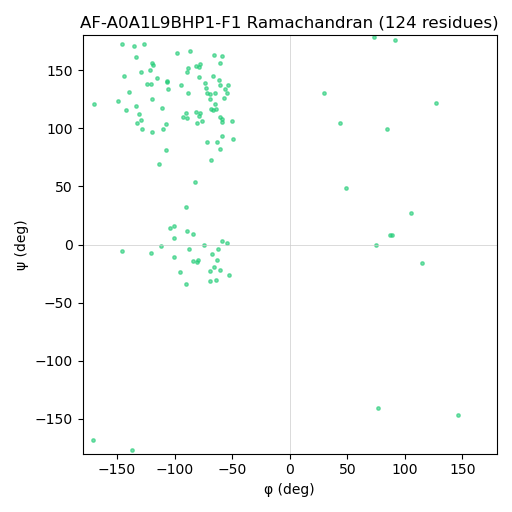A C 1
ATOM 666 O O . PRO A 1 98 ? -8.592 -11.572 0.213 1.00 88.50 98 PRO A O 1
ATOM 669 N N . ALA A 1 99 ? -6.723 -12.431 -0.669 1.00 90.69 99 ALA A N 1
ATOM 670 C CA . ALA A 1 99 ? -7.298 -13.760 -0.868 1.00 90.69 99 ALA A CA 1
ATOM 671 C C . ALA A 1 99 ? -7.574 -14.461 0.468 1.00 90.69 99 ALA A C 1
ATOM 673 O O . ALA A 1 99 ? -8.535 -15.221 0.601 1.00 90.69 99 ALA A O 1
ATOM 674 N N . ARG A 1 100 ? -6.763 -14.182 1.492 1.00 92.38 100 ARG A N 1
ATOM 675 C CA . ARG A 1 100 ? -6.932 -14.768 2.829 1.00 92.38 100 ARG A CA 1
ATOM 676 C C . ARG A 1 100 ? -7.933 -14.017 3.704 1.00 92.38 100 ARG A C 1
ATOM 678 O O . ARG A 1 100 ? -8.396 -14.574 4.702 1.00 92.38 100 ARG A O 1
ATOM 685 N N . CYS A 1 101 ? -8.326 -12.805 3.324 1.00 93.56 101 CYS A N 1
ATOM 686 C CA . CYS A 1 101 ? -9.260 -11.994 4.101 1.00 93.56 101 CYS A CA 1
ATOM 687 C C . CYS A 1 101 ? -10.680 -12.572 4.194 1.00 93.56 101 CYS A C 1
ATOM 689 O O . CYS A 1 101 ? -11.410 -12.263 5.131 1.00 93.56 101 CYS A O 1
ATOM 691 N N . GLN A 1 102 ? -11.058 -13.480 3.293 1.00 89.75 102 GLN A N 1
ATOM 692 C CA . GLN A 1 102 ? -12.354 -14.166 3.344 1.00 89.75 102 GLN A CA 1
ATOM 693 C C . GLN A 1 102 ? -12.484 -15.148 4.522 1.00 89.75 102 GLN A C 1
ATOM 695 O O . GLN A 1 102 ? -13.597 -15.492 4.915 1.00 89.75 102 GLN A O 1
ATOM 700 N N . GLY A 1 103 ? -11.361 -15.628 5.068 1.00 89.94 103 GLY A N 1
ATOM 701 C CA . GLY A 1 103 ? -11.332 -16.656 6.114 1.00 89.94 103 GLY A CA 1
ATOM 702 C C . GLY A 1 103 ? -10.847 -16.169 7.478 1.00 89.94 103 GLY A C 1
ATOM 703 O O . GLY A 1 103 ? -10.789 -16.963 8.417 1.00 89.94 103 GLY A O 1
ATOM 704 N N . VAL A 1 104 ? -10.468 -14.896 7.599 1.00 91.31 104 VAL A N 1
ATOM 705 C CA . VAL A 1 104 ? -9.971 -14.324 8.854 1.00 91.31 104 VAL A CA 1
ATOM 706 C C . VAL A 1 104 ? -11.107 -13.648 9.619 1.00 91.31 104 VAL A C 1
ATOM 708 O O . VAL A 1 104 ? -11.930 -12.939 9.048 1.00 91.31 104 VAL A O 1
ATOM 711 N N . LEU A 1 105 ? -11.150 -13.866 10.933 1.00 92.69 105 LEU A N 1
ATOM 712 C CA . LEU A 1 105 ? -12.094 -13.212 11.833 1.00 92.69 105 LEU A CA 1
ATOM 713 C C . LEU A 1 105 ? -11.327 -12.242 12.732 1.00 92.69 105 LEU A C 1
ATOM 715 O O . LEU A 1 105 ? -10.496 -12.670 13.533 1.00 92.69 105 LEU A O 1
ATOM 719 N N . PHE A 1 106 ? -11.624 -10.950 12.629 1.00 92.75 106 PHE A N 1
ATOM 720 C CA . PHE A 1 106 ? -11.040 -9.914 13.479 1.00 92.75 106 PHE A CA 1
ATOM 721 C C . PHE A 1 106 ? -12.114 -8.957 14.000 1.00 92.75 106 PHE A C 1
ATOM 723 O O . PHE A 1 106 ? -13.237 -8.910 13.498 1.00 92.75 106 PHE A O 1
ATOM 730 N N . LYS A 1 107 ? -11.775 -8.226 15.063 1.00 95.50 107 LYS A N 1
ATOM 731 C CA . LYS A 1 107 ? -12.617 -7.183 15.654 1.00 95.50 107 LYS A CA 1
ATOM 732 C C . LYS A 1 107 ? -11.836 -5.884 15.692 1.00 95.50 107 LYS A C 1
ATOM 734 O O . LYS A 1 107 ? -10.671 -5.892 16.082 1.00 95.50 107 LYS A O 1
ATOM 739 N N . CYS A 1 108 ? -12.507 -4.795 15.350 1.00 95.44 108 CYS A N 1
ATOM 740 C CA . CYS A 1 108 ? -11.941 -3.462 15.450 1.00 95.44 108 CYS A CA 1
ATOM 741 C C . CYS A 1 108 ? -12.185 -2.853 16.833 1.00 95.44 108 CYS A C 1
ATOM 743 O O . CYS A 1 108 ? -13.143 -3.210 17.529 1.00 95.44 108 CYS A O 1
ATOM 745 N N . ALA A 1 109 ? -11.282 -1.959 17.243 1.00 92.88 109 ALA A N 1
ATOM 746 C CA . ALA A 1 109 ? -11.472 -1.147 18.438 1.00 92.88 109 ALA A CA 1
ATOM 747 C C . ALA A 1 109 ? -12.656 -0.182 18.249 1.00 92.88 109 ALA A C 1
ATOM 749 O O . ALA A 1 109 ? -13.098 0.067 17.128 1.00 92.88 109 ALA A O 1
ATOM 750 N N . THR A 1 110 ? -13.178 0.365 19.348 1.00 94.00 110 THR A N 1
ATOM 751 C CA . THR A 1 110 ? -14.280 1.335 19.294 1.00 94.00 110 THR A CA 1
ATOM 752 C C . THR A 1 110 ? -13.900 2.535 18.427 1.00 94.00 110 THR A C 1
ATOM 754 O O . THR A 1 110 ? -12.888 3.178 18.694 1.00 94.00 110 THR A O 1
ATOM 757 N N . GLY A 1 111 ? -14.735 2.849 17.434 1.00 91.56 111 GLY A N 1
ATOM 758 C CA . GLY A 1 111 ? -14.515 3.970 16.514 1.00 91.56 111 GLY A CA 1
ATOM 759 C C . GLY A 1 111 ? -13.664 3.642 15.284 1.00 91.56 111 GLY A C 1
ATOM 760 O O . GLY A 1 111 ? -13.315 4.559 14.556 1.00 91.56 111 GLY A O 1
ATOM 761 N N . LEU A 1 112 ? -13.327 2.368 15.051 1.00 94.19 112 LEU A N 1
ATOM 762 C CA . LEU A 1 112 ? -12.692 1.911 13.813 1.00 94.19 112 LEU A CA 1
ATOM 763 C C . LEU A 1 112 ? -13.625 0.964 13.055 1.00 94.19 112 LEU A C 1
ATOM 765 O O . LEU A 1 112 ? -14.301 0.124 13.662 1.00 94.19 112 LEU A O 1
ATOM 769 N N . THR A 1 113 ? -13.606 1.056 11.729 1.00 94.50 113 THR A N 1
ATOM 770 C CA . THR A 1 113 ? -14.413 0.230 10.829 1.00 94.50 113 THR A CA 1
ATOM 771 C C . THR A 1 113 ? -13.536 -0.804 10.136 1.00 94.50 113 THR A C 1
ATOM 773 O O . THR A 1 113 ? -12.390 -0.536 9.778 1.00 94.50 113 THR A O 1
ATOM 776 N N . ALA A 1 114 ? -14.070 -2.017 9.975 1.00 94.19 114 ALA A N 1
ATOM 777 C CA . ALA A 1 114 ? -13.388 -3.061 9.226 1.00 94.19 114 ALA A CA 1
ATOM 778 C C . ALA A 1 114 ? -13.420 -2.735 7.729 1.00 94.19 114 ALA A C 1
ATOM 780 O O . ALA A 1 114 ? -14.495 -2.491 7.178 1.00 94.19 114 ALA A O 1
ATOM 781 N N . PHE A 1 115 ? -12.266 -2.800 7.075 1.00 92.50 115 PHE A N 1
ATOM 782 C CA . PHE A 1 115 ? -12.149 -2.641 5.630 1.00 92.50 115 PHE A CA 1
ATOM 783 C C . PHE A 1 115 ? -11.564 -3.897 4.981 1.00 92.50 115 PHE A C 1
ATOM 785 O O . PHE A 1 115 ? -10.870 -4.696 5.617 1.00 92.50 115 PHE A O 1
ATOM 792 N N . PHE A 1 116 ? -11.876 -4.051 3.696 1.00 93.00 116 PHE A N 1
ATOM 793 C CA . PHE A 1 116 ? -11.407 -5.119 2.822 1.00 93.00 116 PHE A CA 1
ATOM 794 C C . PHE A 1 116 ? -11.156 -4.501 1.449 1.00 93.00 116 PHE A C 1
ATOM 796 O O . PHE A 1 116 ? -12.093 -4.006 0.822 1.00 93.00 116 PHE A O 1
ATOM 803 N N . ASN A 1 117 ? -9.910 -4.494 1.001 1.00 87.06 117 ASN A N 1
ATOM 804 C CA . ASN A 1 117 ? -9.499 -3.887 -0.261 1.00 87.06 117 ASN A CA 1
ATOM 805 C C . ASN A 1 117 ? -8.519 -4.814 -0.996 1.00 87.06 117 ASN A C 1
ATOM 807 O O . ASN A 1 117 ? -8.221 -5.919 -0.536 1.00 87.06 117 ASN A O 1
ATOM 811 N N . ASP A 1 118 ? -8.009 -4.364 -2.141 1.00 84.94 118 ASP A N 1
ATOM 812 C CA . ASP A 1 118 ? -7.049 -5.129 -2.951 1.00 84.94 118 ASP A CA 1
ATOM 813 C C . ASP A 1 118 ? -5.719 -5.386 -2.223 1.00 84.94 118 ASP A C 1
ATOM 815 O O . ASP A 1 118 ? -4.925 -6.230 -2.634 1.00 84.94 118 ASP A O 1
ATOM 819 N N . CYS A 1 119 ? -5.498 -4.683 -1.116 1.00 85.88 119 CYS A N 1
ATOM 820 C CA . CYS A 1 119 ? -4.306 -4.754 -0.295 1.00 85.88 119 CYS A CA 1
ATOM 821 C C . CYS A 1 119 ? -4.429 -5.716 0.890 1.00 85.88 119 CYS A C 1
ATOM 823 O O . CYS A 1 119 ? -3.424 -6.222 1.391 1.00 85.88 119 CYS A O 1
ATOM 825 N N . GLY A 1 120 ? -5.647 -6.004 1.339 1.00 89.94 120 GLY A N 1
ATOM 826 C CA . GLY A 1 120 ? -5.882 -6.873 2.477 1.00 89.94 120 GLY A CA 1
ATOM 827 C C . GLY A 1 120 ? -7.099 -6.458 3.284 1.00 89.94 120 GLY A C 1
ATOM 828 O O . GLY A 1 120 ? -8.106 -5.991 2.753 1.00 89.94 120 GLY A O 1
ATOM 829 N N . CYS A 1 121 ? -7.020 -6.679 4.589 1.00 93.69 121 CYS A N 1
ATOM 830 C CA . CYS A 1 121 ? -8.095 -6.367 5.514 1.00 93.69 121 CYS A CA 1
ATOM 831 C C . CYS A 1 121 ? -7.550 -5.885 6.847 1.00 93.69 121 CYS A C 1
ATOM 833 O O . CYS A 1 121 ? -6.509 -6.342 7.334 1.00 93.69 121 CYS A O 1
ATOM 835 N N . GLY A 1 122 ? -8.284 -4.957 7.445 1.00 93.19 122 GLY A N 1
ATOM 836 C CA . GLY A 1 122 ? -7.839 -4.243 8.625 1.00 93.19 122 GLY A CA 1
ATOM 837 C C . GLY A 1 122 ? -8.928 -3.392 9.252 1.00 93.19 122 GLY A C 1
ATOM 838 O O . GLY A 1 122 ? -10.110 -3.529 8.937 1.00 93.19 122 GLY A O 1
ATOM 839 N N . CYS A 1 123 ? -8.505 -2.534 10.172 1.00 95.44 123 CYS A N 1
ATOM 840 C CA . CYS A 1 123 ? -9.345 -1.566 10.861 1.00 95.44 123 CYS A CA 1
ATOM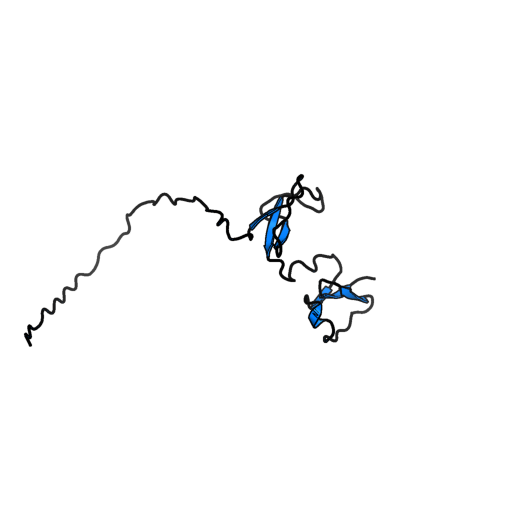 841 C C . CYS A 1 123 ? -8.823 -0.160 10.577 1.00 95.44 123 CYS A C 1
ATOM 843 O O . CYS A 1 123 ? -7.654 0.108 10.843 1.00 95.44 123 CYS A O 1
ATOM 845 N N . GLY A 1 124 ? -9.683 0.719 10.078 1.00 91.94 124 GLY A N 1
ATOM 846 C CA . GLY A 1 124 ? -9.345 2.100 9.738 1.00 91.94 124 GLY A CA 1
ATOM 847 C C . GLY A 1 124 ? -10.413 3.079 10.226 1.00 91.94 124 GLY A C 1
ATOM 848 O O . GLY A 1 124 ? -11.464 2.644 10.721 1.00 91.94 124 GLY A O 1
ATOM 849 N N . PRO A 1 125 ? -10.150 4.393 10.149 1.00 89.31 125 PRO A N 1
ATOM 850 C CA . PRO A 1 125 ? -11.198 5.396 10.272 1.00 89.31 125 PRO A CA 1
ATOM 851 C C . PRO A 1 125 ? -12.243 5.217 9.156 1.00 89.31 125 PRO A C 1
ATOM 853 O O . PRO A 1 125 ? -11.976 4.616 8.119 1.00 89.31 125 PRO A O 1
ATOM 856 N N . GLU A 1 126 ? -13.457 5.694 9.413 1.00 75.62 126 GLU A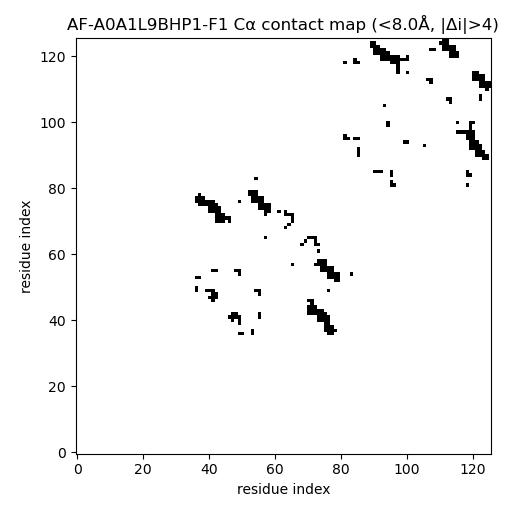 N 1
ATOM 857 C CA . GLU A 1 126 ? -14.579 5.689 8.462 1.00 75.62 126 GLU A CA 1
ATOM 858 C C . GLU A 1 126 ? -14.463 6.740 7.347 1.00 75.62 126 GLU A C 1
ATOM 860 O O . GLU A 1 126 ? -13.887 7.825 7.600 1.00 75.62 126 GLU A O 1
#

Solvent-accessible surface area (backbone atoms only — not comparable to full-atom values): 8329 Å² total; per-residue (Å²): 142,80,90,82,79,86,82,89,80,87,78,90,80,82,92,82,89,81,90,90,74,76,88,71,79,75,76,75,72,76,71,76,55,94,85,54,71,59,68,36,77,14,33,21,86,78,58,38,72,49,62,94,67,35,39,67,39,76,40,86,91,56,91,70,48,62,92,81,71,36,83,46,41,58,17,26,12,37,71,60,52,59,80,83,48,75,86,56,91,68,52,45,73,78,38,59,41,42,85,57,46,83,78,60,88,85,83,57,59,93,85,36,39,78,48,77,49,94,43,13,27,29,30,19,69,127

Sequence (126 aa):
MLWSVLVVGAALVGGGCGPSDAMEAGNATQGVDESDPEGRFCGGLAAIPCPSGYICVDDPADTCDPAQGGRDCSGRCTAATAATCGDEPGDHYVLTDPARCQGVLFKCATGLTAFFNDCGCGCGPE

Secondary structure (DSSP, 8-state):
---------------------------------TT--TT-EEETTTTBPPPTTEEEEE-TTS---HHHH-TT-EEEEEE--GGG---STT-EEEES-TTGGGS----PPTT-EEEEETTEEEEE--